Protein AF-Q2JNR0-F1 (afdb_monomer_lite)

pLDDT: mean 74.76, std 14.72, range [46.88, 97.5]

Structure (mmCIF, N/CA/C/O backbone):
data_AF-Q2JNR0-F1
#
_entry.id   AF-Q2JNR0-F1
#
loop_
_atom_site.group_PDB
_atom_site.id
_atom_site.type_symbol
_atom_site.label_atom_id
_atom_site.label_alt_id
_atom_site.label_comp_id
_atom_site.label_asym_id
_atom_site.label_entity_id
_atom_site.label_seq_id
_atom_site.pdbx_PDB_ins_code
_atom_site.Cartn_x
_atom_site.Cartn_y
_atom_site.Cartn_z
_atom_site.occupancy
_atom_site.B_iso_or_equiv
_atom_site.auth_seq_id
_atom_site.auth_comp_id
_atom_site.auth_asym_id
_atom_site.auth_atom_id
_atom_site.pdbx_PDB_model_num
ATOM 1 N N . MET A 1 1 ? 71.183 17.352 -29.662 1.00 49.78 1 MET A N 1
ATOM 2 C CA . MET A 1 1 ? 70.346 16.394 -30.421 1.00 49.78 1 MET A CA 1
ATOM 3 C C . MET A 1 1 ? 69.234 15.827 -29.518 1.00 49.78 1 MET A C 1
ATOM 5 O O . MET A 1 1 ? 69.221 14.636 -29.266 1.00 49.78 1 MET A O 1
ATOM 9 N N . GLY A 1 2 ? 68.340 16.659 -28.952 1.00 57.00 2 GLY A N 1
ATOM 10 C CA . GLY A 1 2 ? 67.474 16.202 -27.841 1.00 57.00 2 GLY A CA 1
ATOM 11 C C . GLY A 1 2 ? 66.152 16.946 -27.622 1.00 57.00 2 GLY A C 1
ATOM 12 O O . GLY A 1 2 ? 65.535 16.754 -26.588 1.00 57.00 2 GLY A O 1
ATOM 13 N N . GLN A 1 3 ? 65.702 17.782 -28.567 1.00 57.06 3 GLN A N 1
ATOM 14 C CA . GLN A 1 3 ? 64.435 18.528 -28.434 1.00 57.06 3 GLN A CA 1
ATOM 15 C C . GLN A 1 3 ? 63.352 18.122 -29.451 1.00 57.06 3 GLN A C 1
ATOM 17 O O . GLN A 1 3 ? 62.227 18.594 -29.371 1.00 57.06 3 GLN A O 1
ATOM 22 N N . ARG A 1 4 ? 63.651 17.217 -30.396 1.00 53.34 4 ARG A N 1
ATOM 23 C CA . ARG A 1 4 ? 62.695 16.786 -31.442 1.00 53.34 4 ARG A CA 1
ATOM 24 C C . ARG A 1 4 ? 61.871 15.547 -31.068 1.00 53.34 4 ARG A C 1
ATOM 26 O O . ARG A 1 4 ? 60.969 15.184 -31.807 1.00 53.34 4 ARG A O 1
ATOM 33 N N . LEU A 1 5 ? 62.178 14.900 -29.942 1.00 49.12 5 LEU A N 1
ATOM 34 C CA . LEU A 1 5 ? 61.495 13.679 -29.488 1.00 49.12 5 LEU A CA 1
ATOM 35 C C . LEU A 1 5 ? 60.307 13.961 -28.553 1.00 49.12 5 LEU A C 1
ATOM 37 O O . LEU A 1 5 ? 59.457 13.097 -28.382 1.00 49.12 5 LEU A O 1
ATOM 41 N N . TRP A 1 6 ? 60.209 15.169 -27.987 1.00 46.88 6 TRP A N 1
ATOM 42 C CA . TRP A 1 6 ? 59.140 15.529 -27.044 1.00 46.88 6 TRP A CA 1
ATOM 43 C C . TRP A 1 6 ? 57.876 16.088 -27.716 1.00 46.88 6 TRP A C 1
ATOM 45 O O . TRP A 1 6 ? 56.815 16.085 -27.101 1.00 46.88 6 TRP A O 1
ATOM 55 N N . SER A 1 7 ? 57.941 16.515 -28.981 1.00 50.47 7 SER A N 1
ATOM 56 C CA . SER A 1 7 ? 56.759 16.985 -29.722 1.00 50.47 7 SER A CA 1
ATOM 57 C C . SER A 1 7 ? 55.951 15.856 -30.372 1.00 50.47 7 SER A C 1
ATOM 59 O O . SER A 1 7 ? 54.780 16.052 -30.684 1.00 50.47 7 SER A O 1
ATOM 61 N N . ALA A 1 8 ? 56.535 14.665 -30.542 1.00 53.16 8 ALA A N 1
ATOM 62 C CA . ALA A 1 8 ? 55.839 13.514 -31.123 1.00 53.16 8 ALA A CA 1
ATOM 63 C C . ALA A 1 8 ? 54.968 12.756 -30.101 1.00 53.16 8 ALA A C 1
ATOM 65 O O . ALA A 1 8 ? 53.954 12.173 -30.474 1.00 53.16 8 ALA A O 1
ATOM 66 N N . GLY A 1 9 ? 55.321 12.791 -28.809 1.00 50.34 9 GLY A N 1
ATOM 67 C CA . GLY A 1 9 ? 54.554 12.113 -27.754 1.00 50.34 9 GLY A CA 1
ATOM 68 C C . GLY A 1 9 ? 53.250 12.827 -27.380 1.00 50.34 9 GLY A C 1
ATOM 69 O O . GLY A 1 9 ? 52.240 12.178 -27.130 1.00 50.34 9 GLY A O 1
ATOM 70 N N . LEU A 1 10 ? 53.245 14.165 -27.401 1.00 53.38 10 LEU A N 1
ATOM 71 C CA . LEU A 1 10 ? 52.086 14.987 -27.019 1.00 53.38 10 LEU A CA 1
ATOM 72 C C . LEU A 1 10 ? 51.004 15.086 -28.109 1.00 53.38 10 LEU A C 1
ATOM 74 O O . LEU A 1 10 ? 49.840 15.306 -27.786 1.00 53.38 10 LEU A O 1
ATOM 78 N N . GLY A 1 11 ? 51.354 14.883 -29.384 1.00 51.94 11 GLY A N 1
ATOM 79 C CA . GLY A 1 11 ? 50.382 14.887 -30.487 1.00 51.94 11 GLY A CA 1
ATOM 80 C C . GLY A 1 11 ? 49.518 13.622 -30.561 1.00 51.94 11 GLY A C 1
ATOM 81 O O . GLY A 1 11 ? 48.356 13.693 -30.955 1.00 51.94 11 GLY A O 1
ATOM 82 N N . CYS A 1 12 ? 50.049 12.471 -30.133 1.00 52.09 12 CYS A N 1
ATOM 83 C CA . CYS A 1 12 ? 49.340 11.189 -30.222 1.00 52.09 12 CYS A CA 1
ATOM 84 C C . CYS A 1 12 ? 48.180 11.075 -29.217 1.00 52.09 12 CYS A C 1
ATOM 86 O O . CYS A 1 12 ? 47.138 10.513 -29.544 1.00 52.09 12 CYS A O 1
ATOM 88 N N . CYS A 1 13 ? 48.315 11.652 -28.018 1.00 53.31 13 CYS A N 1
ATOM 89 C CA . CYS A 1 13 ? 47.250 11.609 -27.009 1.00 53.31 13 CYS A CA 1
ATOM 90 C C . CYS A 1 13 ? 46.069 12.537 -27.346 1.00 53.31 13 CYS A C 1
ATOM 92 O O . CYS A 1 13 ? 44.926 12.198 -27.052 1.00 53.31 13 CYS A O 1
ATOM 94 N N . ALA A 1 14 ? 46.317 13.680 -27.997 1.00 54.19 14 ALA A N 1
ATOM 95 C CA . ALA A 1 14 ? 45.258 14.620 -28.376 1.00 54.19 14 ALA A CA 1
ATOM 96 C C . ALA A 1 14 ? 44.391 14.100 -29.539 1.00 54.19 14 ALA A C 1
ATOM 98 O O . ALA A 1 14 ? 43.183 14.327 -29.555 1.00 54.19 14 ALA A O 1
ATOM 99 N N . GLY A 1 15 ? 44.983 13.356 -30.482 1.00 54.06 15 GLY A N 1
ATOM 100 C CA . GLY A 1 15 ? 44.234 12.704 -31.561 1.00 54.06 15 GLY A CA 1
ATOM 101 C C . GLY A 1 15 ? 43.326 11.576 -31.063 1.00 54.06 15 GLY A C 1
ATOM 102 O O . GLY A 1 15 ? 42.218 11.421 -31.564 1.00 54.06 15 GLY A O 1
ATOM 103 N N . LEU A 1 16 ? 43.751 10.831 -30.035 1.00 54.97 16 LEU A N 1
ATOM 104 C CA . LEU A 1 16 ? 42.970 9.717 -29.485 1.00 54.97 16 LEU A CA 1
ATOM 105 C C . LEU A 1 16 ? 41.694 10.168 -28.751 1.00 54.97 16 LEU A C 1
ATOM 107 O O . LEU A 1 16 ? 40.718 9.427 -28.728 1.00 54.97 16 LEU A O 1
ATOM 111 N N . LEU A 1 17 ? 41.684 11.379 -28.183 1.00 56.19 17 LEU A N 1
ATOM 112 C CA . LEU A 1 17 ? 40.511 11.943 -27.500 1.00 56.19 17 LEU A CA 1
ATOM 113 C C . LEU A 1 17 ? 39.438 12.459 -28.474 1.00 56.19 17 LEU A C 1
ATOM 115 O O . LEU A 1 17 ? 38.263 12.467 -28.126 1.00 56.19 17 LEU A O 1
ATOM 119 N N . LEU A 1 18 ? 39.814 12.852 -29.697 1.00 55.66 18 LEU A N 1
ATOM 120 C CA . LEU A 1 18 ? 38.879 13.356 -30.718 1.00 55.66 18 LEU A CA 1
ATOM 121 C C . LEU A 1 18 ? 38.228 12.249 -31.563 1.00 55.66 18 LEU A C 1
ATOM 123 O O . LEU A 1 18 ? 37.275 12.522 -32.287 1.00 55.66 18 LEU A O 1
ATOM 127 N N . LEU A 1 19 ? 38.735 11.016 -31.485 1.00 56.28 19 LEU A N 1
ATOM 128 C CA . LEU A 1 19 ? 38.152 9.840 -32.141 1.00 56.28 19 LEU A CA 1
ATOM 129 C C . LEU A 1 19 ? 37.316 8.981 -31.183 1.00 56.28 19 LEU A C 1
ATOM 131 O O . LEU A 1 19 ? 36.909 7.885 -31.567 1.00 56.28 19 LEU A O 1
ATOM 135 N N . TRP A 1 20 ? 37.058 9.441 -29.952 1.00 54.25 20 TRP A N 1
ATOM 136 C CA . TRP A 1 20 ? 36.211 8.696 -29.027 1.00 54.25 20 TRP A CA 1
ATOM 137 C C . TRP A 1 20 ? 34.776 8.647 -29.573 1.00 54.25 20 TRP A C 1
ATOM 139 O O . TRP A 1 20 ? 34.144 9.697 -29.720 1.00 54.25 20 TRP A O 1
ATOM 149 N N . PRO A 1 21 ? 34.242 7.459 -29.903 1.00 60.56 21 PRO A N 1
ATOM 150 C CA . PRO A 1 21 ? 32.887 7.348 -30.397 1.00 60.56 21 PRO A CA 1
ATOM 151 C C . PRO A 1 21 ? 31.934 7.512 -29.209 1.00 60.56 21 PRO A C 1
ATOM 153 O O . PRO A 1 21 ? 31.580 6.547 -28.539 1.00 60.56 21 PRO A O 1
ATOM 156 N N . GLU A 1 22 ? 31.478 8.742 -28.975 1.00 57.06 22 GLU A N 1
ATOM 157 C CA . GLU A 1 22 ? 30.335 9.060 -28.096 1.00 57.06 22 GLU A CA 1
ATOM 158 C C . GLU A 1 22 ? 29.077 8.231 -28.451 1.00 57.06 22 GLU A C 1
ATOM 160 O O . GLU A 1 22 ? 28.179 8.050 -27.638 1.00 57.06 22 GLU A O 1
ATOM 165 N N . ALA A 1 23 ? 29.019 7.677 -29.665 1.00 57.31 23 ALA A N 1
ATOM 166 C CA . ALA A 1 23 ? 27.848 7.012 -30.225 1.00 57.31 23 ALA A CA 1
ATOM 167 C C . ALA A 1 23 ? 27.683 5.522 -29.860 1.00 57.31 23 ALA A C 1
ATOM 169 O O . ALA A 1 23 ? 26.682 4.929 -30.246 1.00 57.31 23 ALA A O 1
ATOM 170 N N . TRP A 1 24 ? 28.635 4.884 -29.167 1.00 59.47 24 TRP A N 1
ATOM 171 C CA . TRP A 1 24 ? 28.553 3.436 -28.882 1.00 59.47 24 TRP A CA 1
ATOM 172 C C . TRP A 1 24 ? 27.742 3.065 -27.637 1.00 59.47 24 TRP A C 1
ATOM 174 O O . TRP A 1 24 ? 27.441 1.890 -27.446 1.00 59.47 24 TRP A O 1
ATOM 184 N N . ALA A 1 25 ? 27.390 4.040 -26.799 1.00 68.00 25 ALA A N 1
ATOM 185 C CA . ALA A 1 25 ? 26.624 3.812 -25.572 1.00 68.00 25 ALA A CA 1
ATOM 186 C C . ALA A 1 25 ? 25.177 4.323 -25.648 1.00 68.00 25 ALA A C 1
ATOM 188 O O . ALA A 1 25 ? 24.417 4.131 -24.702 1.00 68.00 25 ALA A O 1
ATOM 189 N N . LEU A 1 26 ? 24.796 4.980 -26.749 1.00 69.06 26 LEU A N 1
ATOM 190 C CA . LEU A 1 26 ? 23.419 5.405 -26.960 1.00 69.06 26 LEU A CA 1
ATOM 191 C C . LEU A 1 26 ? 22.610 4.207 -27.473 1.00 69.06 26 LEU A C 1
ATOM 193 O O . LEU A 1 26 ? 23.056 3.547 -28.418 1.00 69.06 26 LEU A O 1
ATOM 197 N N . PRO A 1 27 ? 21.445 3.909 -26.874 1.00 71.12 27 PRO A N 1
ATOM 198 C CA . PRO A 1 27 ? 20.543 2.913 -27.428 1.00 71.12 27 PRO A CA 1
ATOM 199 C C . PRO A 1 27 ? 20.154 3.304 -28.866 1.00 71.12 27 PRO A C 1
ATOM 201 O O . PRO A 1 27 ? 20.172 4.492 -29.214 1.00 71.12 27 PRO A O 1
ATOM 204 N N . PRO A 1 28 ? 19.854 2.325 -29.737 1.00 78.56 28 PRO A N 1
ATOM 205 C CA . PRO A 1 28 ? 19.393 2.592 -31.095 1.00 78.56 28 PRO A CA 1
ATOM 206 C C . PRO A 1 28 ? 18.223 3.586 -31.089 1.00 78.56 28 PRO A C 1
ATOM 208 O O . PRO A 1 28 ? 17.362 3.530 -30.220 1.00 78.56 28 PRO A O 1
ATOM 211 N N . ALA A 1 29 ? 18.177 4.490 -32.072 1.00 73.88 29 ALA A N 1
ATOM 212 C CA . ALA A 1 29 ? 17.194 5.582 -32.114 1.00 73.88 29 ALA A CA 1
ATOM 213 C C . ALA A 1 29 ? 15.724 5.112 -32.167 1.00 73.88 29 ALA A C 1
ATOM 215 O O . ALA A 1 29 ? 14.824 5.889 -31.859 1.00 73.88 29 ALA A O 1
ATOM 216 N N . ASP A 1 30 ? 15.493 3.856 -32.550 1.00 78.75 30 ASP A N 1
ATOM 217 C CA . ASP A 1 30 ? 14.174 3.218 -32.580 1.00 78.75 30 ASP A CA 1
ATOM 218 C C . ASP A 1 30 ? 13.739 2.660 -31.210 1.00 78.75 30 ASP A C 1
ATOM 220 O O . ASP A 1 30 ? 12.587 2.258 -31.039 1.00 78.75 30 ASP A O 1
ATOM 224 N N . GLU A 1 31 ? 14.645 2.596 -30.230 1.00 79.50 31 GLU A N 1
ATOM 225 C CA . GLU A 1 31 ? 14.348 2.106 -28.888 1.00 79.50 31 GLU A CA 1
ATOM 226 C C . GLU A 1 31 ? 13.753 3.225 -28.029 1.00 79.50 31 GLU A C 1
ATOM 228 O O . GLU A 1 31 ? 14.253 4.349 -27.970 1.00 79.50 31 GLU A O 1
ATOM 233 N N . ILE A 1 32 ? 12.643 2.912 -27.359 1.00 80.56 32 ILE A N 1
ATOM 234 C CA . ILE A 1 32 ? 11.970 3.858 -26.475 1.00 80.56 32 ILE A CA 1
ATOM 235 C C . ILE A 1 32 ? 12.895 4.134 -25.279 1.00 80.56 32 ILE A C 1
ATOM 237 O O . ILE A 1 32 ? 13.314 3.175 -24.626 1.00 80.56 32 ILE A O 1
ATOM 241 N N . PRO A 1 33 ? 13.179 5.408 -24.946 1.00 84.25 33 PRO A N 1
ATOM 242 C CA . PRO A 1 33 ? 14.020 5.745 -23.805 1.00 84.25 33 PRO A CA 1
ATOM 243 C C . PRO A 1 33 ? 13.502 5.136 -22.504 1.00 84.25 33 PRO A C 1
ATOM 245 O O . PRO A 1 33 ? 12.290 5.046 -22.273 1.00 84.25 33 PRO A O 1
ATOM 248 N N . GLU A 1 34 ? 14.423 4.767 -21.618 1.00 81.94 34 GLU A N 1
ATOM 249 C CA . GLU A 1 34 ? 14.074 4.146 -20.342 1.00 81.94 34 GLU A CA 1
ATOM 250 C C . GLU A 1 34 ? 13.193 5.073 -19.489 1.00 81.94 34 GLU A C 1
ATOM 252 O O . GLU A 1 34 ? 12.269 4.618 -18.822 1.00 81.94 34 GLU A O 1
ATOM 257 N N . GLU A 1 35 ? 13.405 6.386 -19.555 1.00 81.12 35 GLU A N 1
ATOM 258 C CA . GLU A 1 35 ? 12.598 7.389 -18.857 1.00 81.12 35 GLU A CA 1
ATOM 259 C C . GLU A 1 35 ? 11.135 7.370 -19.313 1.00 81.12 35 GLU A C 1
ATOM 261 O O . GLU A 1 35 ? 10.226 7.551 -18.502 1.00 81.12 35 GLU A O 1
ATOM 266 N N . VAL A 1 36 ? 10.903 7.098 -20.599 1.00 81.56 36 VAL A N 1
ATOM 267 C CA . VAL A 1 36 ? 9.559 6.964 -21.172 1.00 81.56 36 VAL A CA 1
ATOM 268 C C . VAL A 1 36 ? 8.956 5.609 -20.800 1.00 81.56 36 VAL A C 1
ATOM 270 O O . VAL A 1 36 ? 7.766 5.532 -20.513 1.00 81.56 36 VAL A O 1
ATOM 273 N N . LEU A 1 37 ? 9.750 4.535 -20.746 1.00 78.75 37 LEU A N 1
ATOM 274 C CA . LEU A 1 37 ? 9.298 3.217 -20.274 1.00 78.75 37 LEU A CA 1
ATOM 275 C C . LEU A 1 37 ? 8.929 3.224 -18.786 1.00 78.75 37 LEU A C 1
ATOM 277 O O . LEU A 1 37 ? 7.918 2.638 -18.414 1.00 78.75 37 LEU A O 1
ATOM 281 N N . ARG A 1 38 ? 9.691 3.929 -17.942 1.00 78.38 38 ARG A N 1
ATOM 282 C CA . ARG A 1 38 ? 9.385 4.089 -16.509 1.00 78.38 38 ARG A CA 1
ATOM 283 C C . ARG A 1 38 ? 8.105 4.886 -16.262 1.00 78.38 38 ARG A C 1
ATOM 285 O O . ARG A 1 38 ? 7.443 4.660 -15.255 1.00 78.38 38 ARG A O 1
ATOM 292 N N . ALA A 1 39 ? 7.779 5.825 -17.150 1.00 80.75 39 ALA A N 1
ATOM 293 C CA . ALA A 1 39 ? 6.546 6.604 -17.082 1.00 80.75 39 ALA A CA 1
ATOM 294 C C . ALA A 1 39 ? 5.331 5.867 -17.673 1.00 80.75 39 ALA A C 1
ATOM 296 O O . ALA A 1 39 ? 4.198 6.299 -17.462 1.00 80.75 39 ALA A O 1
ATOM 297 N N . GLN A 1 40 ? 5.539 4.777 -18.418 1.00 72.06 40 GLN A N 1
ATOM 298 C CA . GLN A 1 40 ? 4.440 3.994 -18.967 1.00 72.06 40 GLN A CA 1
ATOM 299 C C . GLN A 1 40 ? 3.808 3.122 -17.874 1.00 72.06 40 GLN A C 1
ATOM 301 O O . GLN A 1 40 ? 4.522 2.421 -17.154 1.00 72.06 40 GLN A O 1
ATOM 306 N N . PRO A 1 41 ? 2.472 3.133 -17.746 1.00 67.25 41 PRO A N 1
ATOM 307 C CA . PRO A 1 41 ? 1.785 2.240 -16.827 1.00 67.25 41 PRO A CA 1
ATOM 308 C C . PRO A 1 41 ? 2.005 0.781 -17.248 1.00 67.25 41 PRO A C 1
ATOM 310 O O . PRO A 1 41 ? 1.990 0.458 -18.438 1.00 67.25 41 PRO A O 1
ATOM 313 N N . ASP A 1 42 ? 2.201 -0.111 -16.273 1.00 66.88 42 ASP A N 1
ATOM 314 C CA . ASP A 1 42 ? 2.348 -1.543 -16.540 1.00 66.88 42 ASP A CA 1
ATOM 315 C C . ASP A 1 42 ? 1.025 -2.106 -17.078 1.00 66.88 42 ASP A C 1
ATOM 317 O O . ASP A 1 42 ? 0.079 -2.364 -16.334 1.00 66.88 42 ASP A O 1
ATOM 321 N N . LEU A 1 43 ? 0.962 -2.299 -18.396 1.00 64.19 43 LEU A N 1
ATOM 322 C CA . LEU A 1 43 ? -0.229 -2.761 -19.118 1.00 64.19 43 LEU A CA 1
ATOM 323 C C . LEU A 1 43 ? -0.643 -4.195 -18.761 1.00 64.19 43 LEU A C 1
ATOM 325 O O . LEU A 1 43 ? -1.665 -4.680 -19.246 1.00 64.19 43 LEU A O 1
ATOM 329 N N . ARG A 1 44 ? 0.165 -4.910 -17.969 1.00 65.44 44 ARG A N 1
ATOM 330 C CA . ARG A 1 44 ? -0.122 -6.282 -17.529 1.00 65.44 44 ARG A CA 1
ATOM 331 C C . ARG A 1 44 ? -0.673 -6.345 -16.108 1.00 65.44 44 ARG A C 1
ATOM 333 O O . ARG A 1 44 ? -1.078 -7.427 -15.680 1.00 65.44 44 ARG A O 1
ATOM 340 N N . ALA A 1 45 ? -0.694 -5.230 -15.380 1.00 68.56 45 ALA A N 1
ATOM 341 C CA . ALA A 1 45 ? -1.241 -5.190 -14.035 1.00 68.56 45 ALA A CA 1
ATOM 342 C C . ALA A 1 45 ? -2.786 -5.143 -14.076 1.00 68.56 45 ALA A C 1
ATOM 344 O O . ALA A 1 45 ? -3.357 -4.341 -14.817 1.00 68.56 45 ALA A O 1
ATOM 345 N N . PRO A 1 46 ? -3.491 -5.986 -13.297 1.00 72.75 46 PRO A N 1
ATOM 346 C CA . PRO A 1 46 ? -4.944 -5.900 -13.173 1.00 72.75 46 PRO A CA 1
ATOM 347 C C . PRO A 1 46 ? -5.362 -4.629 -12.417 1.00 72.75 46 PRO A C 1
ATOM 349 O O . PRO A 1 46 ? -4.610 -4.107 -11.591 1.00 72.75 46 PRO A O 1
ATOM 352 N N . SER A 1 47 ? -6.586 -4.150 -12.663 1.00 76.31 47 SER A N 1
ATOM 353 C CA . SER A 1 47 ? -7.141 -2.974 -11.982 1.00 76.31 47 SER A CA 1
ATOM 354 C C . SER A 1 47 ? -7.108 -3.135 -10.451 1.00 76.31 47 SER A C 1
ATOM 356 O O . SER A 1 47 ? -7.562 -4.166 -9.941 1.00 76.31 47 SER A O 1
ATOM 358 N N . PRO A 1 48 ? -6.651 -2.118 -9.693 1.00 70.75 48 PRO A N 1
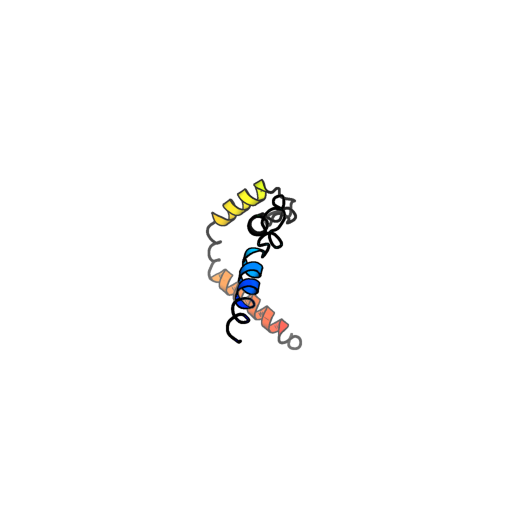ATOM 359 C CA . PRO A 1 48 ? -6.610 -2.157 -8.230 1.00 70.75 48 PRO A CA 1
ATOM 360 C C . PRO A 1 48 ? -8.001 -2.156 -7.578 1.00 70.75 48 PRO A C 1
ATOM 362 O O . PRO A 1 48 ? -8.105 -2.412 -6.380 1.00 70.75 48 PRO A O 1
ATOM 365 N N . VAL A 1 49 ? -9.054 -1.855 -8.343 1.00 76.19 49 VAL A N 1
ATOM 366 C CA . VAL A 1 49 ? -10.438 -1.814 -7.852 1.00 76.19 49 VAL A CA 1
ATOM 367 C C . VAL A 1 49 ? -11.132 -3.158 -8.078 1.00 76.19 49 VAL A C 1
ATOM 369 O O . VAL A 1 49 ? -11.639 -3.745 -7.127 1.00 76.19 49 VAL A O 1
ATOM 372 N N . ASP A 1 50 ? -11.084 -3.679 -9.310 1.00 79.12 50 ASP A N 1
ATOM 373 C CA . ASP A 1 50 ? -11.934 -4.807 -9.734 1.00 79.12 50 ASP A CA 1
ATOM 374 C C . ASP A 1 50 ? -11.160 -6.047 -10.212 1.00 79.12 50 ASP A C 1
ATOM 376 O O . ASP A 1 50 ? -11.764 -7.049 -10.599 1.00 79.12 50 ASP A O 1
ATOM 380 N N . ASN A 1 51 ? -9.823 -6.006 -10.199 1.00 76.75 51 ASN A N 1
ATOM 381 C CA . ASN A 1 51 ? -8.942 -7.080 -10.680 1.00 76.75 51 ASN A CA 1
ATOM 382 C C . ASN A 1 51 ? -9.163 -7.480 -12.159 1.00 76.75 51 ASN A C 1
ATOM 384 O O . ASN A 1 51 ? -8.770 -8.560 -12.594 1.00 76.75 51 ASN A O 1
ATOM 388 N N . GLN A 1 52 ? -9.809 -6.614 -12.939 1.00 82.56 52 GLN A N 1
ATOM 389 C CA . GLN A 1 52 ? -10.032 -6.815 -14.370 1.00 82.56 52 GLN A CA 1
ATOM 390 C C . GLN A 1 52 ? -8.822 -6.339 -15.185 1.00 82.56 52 GLN A C 1
ATOM 392 O O . GLN A 1 52 ? -8.102 -5.441 -14.730 1.00 82.56 52 GLN A O 1
ATOM 397 N N . PRO A 1 53 ? -8.582 -6.913 -16.380 1.00 75.94 53 PRO A N 1
ATOM 398 C CA . PRO A 1 53 ? -7.580 -6.393 -17.303 1.00 75.94 53 PRO A CA 1
ATOM 399 C C . PRO A 1 53 ? -7.944 -4.959 -17.697 1.00 75.94 53 PRO A C 1
ATOM 401 O O . PRO A 1 53 ? -9.095 -4.685 -18.030 1.00 75.94 53 PRO A O 1
ATOM 404 N N . LEU A 1 54 ? -6.966 -4.058 -17.641 1.00 72.75 54 LEU A N 1
ATOM 405 C CA . LEU A 1 54 ? -7.158 -2.628 -17.858 1.00 72.75 54 LEU A CA 1
ATOM 406 C C . LEU A 1 54 ? -6.330 -2.181 -19.064 1.00 72.75 54 LEU A C 1
ATOM 408 O O . LEU A 1 54 ? -5.169 -2.572 -19.205 1.00 72.75 54 LEU A O 1
ATOM 412 N N . THR A 1 55 ? -6.913 -1.379 -19.949 1.00 79.62 55 THR A N 1
ATOM 413 C CA . THR A 1 55 ? -6.156 -0.776 -21.054 1.00 79.62 55 THR A CA 1
ATOM 414 C C . THR A 1 55 ? -5.339 0.429 -20.573 1.00 79.62 55 THR A C 1
ATOM 416 O O . THR A 1 55 ? -5.610 1.006 -19.521 1.00 79.62 55 THR A O 1
ATOM 419 N N . ALA A 1 56 ? -4.337 0.847 -21.357 1.00 74.69 56 ALA A N 1
ATOM 420 C CA . ALA A 1 56 ? -3.460 1.975 -21.016 1.00 74.69 56 ALA A CA 1
ATOM 421 C C . ALA A 1 56 ? -4.229 3.274 -20.710 1.00 74.69 56 ALA A C 1
ATOM 423 O O . ALA A 1 56 ? -3.874 4.012 -19.795 1.00 74.69 56 ALA A O 1
ATOM 424 N N . ALA A 1 57 ? -5.282 3.544 -21.487 1.00 77.12 57 ALA A N 1
ATOM 425 C CA . ALA A 1 57 ? -6.101 4.742 -21.348 1.00 77.12 57 ALA A CA 1
ATOM 426 C C . ALA A 1 57 ? -6.958 4.697 -20.074 1.00 77.12 57 ALA A C 1
ATOM 428 O O . ALA A 1 57 ? -6.989 5.663 -19.318 1.00 77.12 57 ALA A O 1
ATOM 429 N N . GLU A 1 58 ? -7.584 3.552 -19.797 1.00 78.81 58 GLU A N 1
ATOM 430 C CA . GLU A 1 58 ? -8.392 3.345 -18.590 1.00 78.81 58 GLU A CA 1
ATOM 431 C C . GLU A 1 58 ? -7.532 3.382 -17.315 1.00 78.81 58 GLU A C 1
ATOM 433 O O . GLU A 1 58 ? -7.981 3.861 -16.276 1.00 78.81 58 GLU A O 1
ATOM 438 N N . ALA A 1 59 ? -6.277 2.918 -17.388 1.00 80.00 59 ALA A N 1
ATOM 439 C CA . ALA A 1 59 ? -5.315 3.008 -16.288 1.00 80.00 59 ALA A CA 1
ATOM 440 C C . ALA A 1 59 ? -4.960 4.454 -15.936 1.00 80.00 59 ALA A C 1
ATOM 442 O O . ALA A 1 59 ? -4.884 4.792 -14.754 1.00 80.00 59 ALA A O 1
ATOM 443 N N . LEU A 1 60 ? -4.774 5.300 -16.951 1.00 80.06 60 LEU A N 1
ATOM 444 C CA . LEU A 1 60 ? -4.484 6.716 -16.756 1.00 80.06 60 LEU A CA 1
ATOM 445 C C . LEU A 1 60 ? -5.680 7.444 -16.130 1.00 80.06 60 LEU A C 1
ATO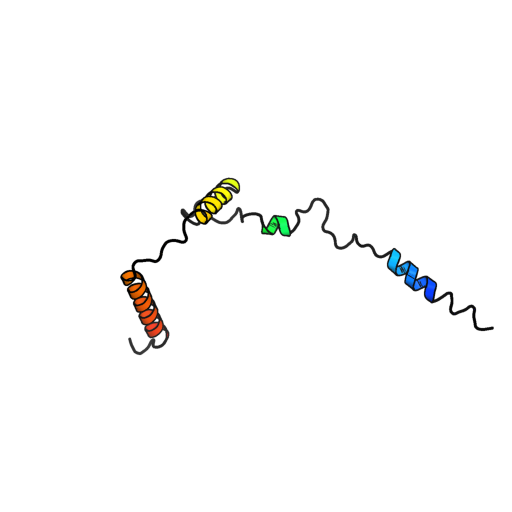M 447 O O . LEU A 1 60 ? -5.516 8.122 -15.120 1.00 80.06 60 LEU A O 1
ATOM 451 N N . GLU A 1 61 ? -6.885 7.230 -16.663 1.00 84.19 61 GLU A N 1
ATOM 452 C CA . GLU A 1 61 ? -8.116 7.833 -16.133 1.00 84.19 61 GLU A CA 1
ATOM 453 C C . GLU A 1 61 ? -8.388 7.394 -14.686 1.00 84.19 61 GLU A C 1
ATOM 455 O O . GLU A 1 61 ? -8.702 8.214 -13.819 1.00 84.19 61 GLU A O 1
ATOM 460 N N . LEU A 1 62 ? -8.195 6.106 -14.383 1.00 81.94 62 LEU A N 1
ATOM 461 C CA . LEU A 1 62 ? -8.317 5.589 -13.022 1.00 81.94 62 LEU A CA 1
ATOM 462 C C . LEU A 1 62 ? -7.276 6.212 -12.085 1.00 81.94 62 LEU A C 1
ATOM 464 O O . LEU A 1 62 ? -7.593 6.536 -10.941 1.00 81.94 62 LEU A O 1
ATOM 468 N N . GLN A 1 63 ? -6.040 6.390 -12.548 1.00 81.38 63 GLN A N 1
ATOM 469 C CA . GLN A 1 63 ? -4.983 6.997 -11.748 1.00 81.38 63 GLN A CA 1
ATOM 470 C C . GLN A 1 63 ? -5.254 8.481 -11.474 1.00 81.38 63 GLN A C 1
ATOM 472 O O . GLN A 1 63 ? -5.083 8.923 -10.337 1.00 81.38 63 GLN A O 1
ATOM 477 N N . GLU A 1 64 ? -5.748 9.226 -12.462 1.00 84.69 64 GLU A N 1
ATOM 478 C CA . GLU A 1 64 ? -6.202 10.610 -12.290 1.00 84.69 64 GLU A CA 1
ATOM 479 C C . GLU A 1 64 ? -7.371 10.698 -11.299 1.00 84.69 64 GLU A C 1
ATOM 481 O O . GLU A 1 64 ? -7.356 11.535 -10.392 1.00 84.69 64 GLU A O 1
ATOM 486 N N . ALA A 1 65 ? -8.344 9.786 -11.395 1.00 83.31 65 ALA A N 1
ATOM 487 C CA . ALA A 1 65 ? -9.471 9.718 -10.467 1.00 83.31 65 ALA A CA 1
ATOM 488 C C . ALA A 1 65 ? -9.036 9.380 -9.029 1.00 83.31 65 ALA A C 1
ATOM 490 O O . ALA A 1 65 ? -9.572 9.938 -8.067 1.00 83.31 65 ALA A O 1
ATOM 491 N N . LEU A 1 66 ? -8.053 8.489 -8.866 1.00 79.88 66 LEU A N 1
ATOM 492 C CA . LEU A 1 66 ? -7.483 8.144 -7.562 1.00 79.88 66 LEU A CA 1
ATOM 493 C C . LEU A 1 66 ? -6.658 9.295 -6.975 1.00 79.88 66 LEU A C 1
ATOM 495 O O . LEU A 1 66 ? -6.750 9.533 -5.773 1.00 79.88 66 LEU A O 1
ATOM 499 N N . ALA A 1 67 ? -5.907 10.027 -7.801 1.00 80.12 67 ALA A N 1
ATOM 500 C CA . ALA A 1 67 ? -5.123 11.187 -7.376 1.00 80.12 67 ALA 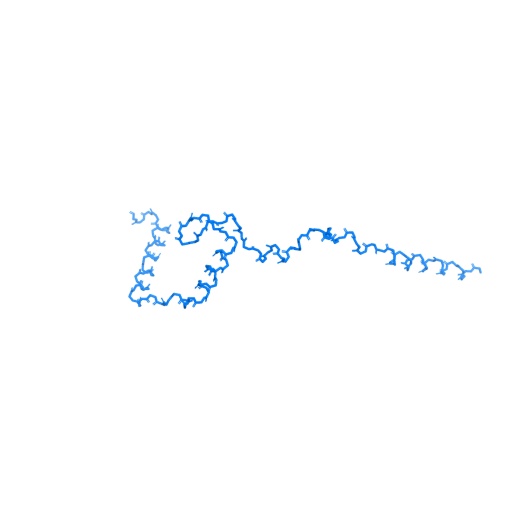A CA 1
ATOM 501 C C . ALA A 1 67 ? -6.002 12.398 -7.014 1.00 80.12 67 ALA A C 1
ATOM 503 O O . ALA A 1 67 ? -5.668 13.162 -6.110 1.00 80.12 67 ALA A O 1
ATOM 504 N N . ALA A 1 68 ? -7.138 12.567 -7.695 1.00 80.38 68 ALA A N 1
ATOM 505 C CA . ALA A 1 68 ? -8.123 13.602 -7.383 1.00 80.38 68 ALA A CA 1
ATOM 506 C C . ALA A 1 68 ? -8.952 13.281 -6.128 1.00 80.38 68 ALA A C 1
ATOM 508 O O . ALA A 1 68 ? -9.614 14.164 -5.571 1.00 80.38 68 ALA A O 1
ATOM 509 N N . ARG A 1 69 ? -8.946 12.020 -5.675 1.00 70.44 69 ARG A N 1
ATOM 510 C CA . ARG A 1 69 ? -9.654 11.626 -4.462 1.00 70.44 69 ARG A CA 1
ATOM 511 C C . ARG A 1 69 ? -8.919 12.218 -3.257 1.00 70.44 69 ARG A C 1
ATOM 513 O O . ARG A 1 69 ? -7.708 12.040 -3.149 1.00 70.44 69 ARG A O 1
ATOM 520 N N . PRO A 1 70 ? -9.618 12.886 -2.322 1.00 66.00 70 PRO A N 1
ATOM 521 C CA . PRO A 1 70 ? -8.989 13.264 -1.068 1.00 66.00 70 PRO A CA 1
ATOM 522 C C . PRO A 1 70 ? -8.433 11.994 -0.424 1.00 66.00 70 PRO A C 1
ATOM 524 O O . PRO A 1 70 ? -9.178 11.015 -0.299 1.00 66.00 70 PRO A O 1
ATOM 527 N N . GLU A 1 71 ? -7.140 12.025 -0.074 1.00 68.19 71 GLU A N 1
ATOM 528 C CA . GLU A 1 71 ? -6.445 11.040 0.765 1.00 68.19 71 GLU A CA 1
ATOM 529 C C . GLU A 1 71 ? -7.464 10.503 1.762 1.00 68.19 71 GLU A C 1
ATOM 531 O O . GLU A 1 71 ? -7.974 11.278 2.577 1.00 68.19 71 GLU A O 1
ATOM 536 N N . THR A 1 72 ? -7.888 9.246 1.579 1.00 60.19 72 THR A N 1
ATOM 537 C CA . THR A 1 72 ? -9.078 8.695 2.238 1.00 60.19 72 THR A CA 1
ATOM 538 C C . THR A 1 72 ? -9.052 9.088 3.701 1.00 60.19 72 THR A C 1
ATOM 540 O O . THR A 1 72 ? -8.144 8.692 4.430 1.00 60.19 72 THR A O 1
ATOM 543 N N . GLY A 1 73 ? -10.005 9.952 4.064 1.00 63.47 73 GLY A N 1
ATOM 544 C CA . GLY A 1 73 ? -9.982 10.681 5.319 1.00 63.47 73 GLY A CA 1
ATOM 545 C C . GLY A 1 73 ? -9.781 9.742 6.493 1.00 63.47 73 GLY A C 1
ATOM 546 O O . GLY A 1 73 ? -10.253 8.602 6.477 1.00 63.47 73 GLY A O 1
ATOM 547 N N . SER A 1 74 ? -9.069 10.252 7.498 1.00 67.88 74 SER A N 1
ATOM 548 C CA . SER A 1 74 ? -8.899 9.620 8.801 1.00 67.88 74 SER A CA 1
ATOM 549 C C . SER A 1 74 ? -10.167 8.856 9.181 1.00 67.88 74 SER A C 1
ATOM 551 O O . SER A 1 74 ? -11.248 9.448 9.270 1.00 67.88 74 SER A O 1
ATOM 553 N N . VAL A 1 75 ? -10.048 7.542 9.377 1.00 81.38 75 VAL A N 1
ATOM 554 C CA . VAL A 1 75 ? -11.124 6.751 9.982 1.00 81.38 75 VAL A CA 1
ATOM 555 C C . VAL A 1 75 ? -11.532 7.402 11.307 1.00 81.38 75 VAL A C 1
ATOM 557 O O . VAL A 1 75 ? -10.754 8.160 11.892 1.00 81.38 75 VAL A O 1
ATOM 560 N N . SER A 1 76 ? -12.749 7.142 11.799 1.00 89.00 76 SER A N 1
ATOM 561 C CA . SER A 1 76 ? -13.138 7.699 13.099 1.00 89.00 76 SER A CA 1
ATOM 562 C C . SER A 1 76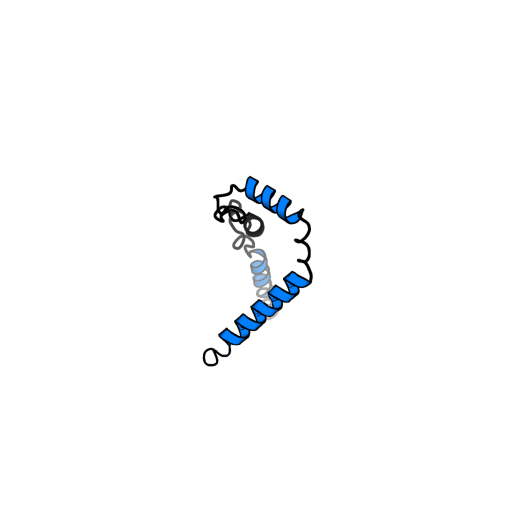 ? -12.075 7.344 14.156 1.00 89.00 76 SER A C 1
ATOM 564 O O . SER A 1 76 ? -11.514 6.243 14.103 1.00 89.00 76 SER A O 1
ATOM 566 N N . PRO A 1 77 ? -11.783 8.230 15.127 1.00 88.81 77 PRO A N 1
ATOM 567 C CA . PRO A 1 77 ? -10.746 7.970 16.132 1.00 88.81 77 PRO A CA 1
ATOM 568 C C . PRO A 1 77 ? -10.944 6.645 16.885 1.00 88.81 77 PRO A C 1
ATOM 570 O O . PRO A 1 77 ? -9.988 6.003 17.317 1.00 88.81 77 PRO A O 1
ATOM 573 N N . GLU A 1 78 ? -12.198 6.209 17.018 1.00 93.31 78 GLU A N 1
ATOM 574 C CA . GLU A 1 78 ? -12.568 4.914 17.585 1.00 93.31 78 GLU A CA 1
ATOM 575 C C . GLU A 1 78 ? -12.105 3.737 16.714 1.00 93.31 78 GLU A C 1
ATOM 577 O O . GLU A 1 78 ? -11.509 2.787 17.224 1.00 93.31 78 GLU A O 1
ATOM 582 N N . VAL A 1 79 ? -12.314 3.813 15.397 1.00 93.62 79 VAL A N 1
ATOM 583 C CA . VAL A 1 79 ? -11.857 2.788 14.449 1.00 93.62 79 VAL A CA 1
ATOM 584 C C . VAL A 1 79 ? -10.332 2.773 14.367 1.00 93.62 79 VAL A C 1
ATOM 586 O O . VAL A 1 79 ? -9.739 1.696 14.357 1.00 93.62 79 VAL A O 1
ATOM 589 N N . GLU A 1 80 ? -9.674 3.934 14.386 1.00 91.75 80 GLU A N 1
ATOM 590 C CA . GLU A 1 80 ? -8.208 4.010 14.432 1.00 91.75 80 GLU A CA 1
ATOM 591 C C . GLU A 1 80 ? -7.653 3.327 15.688 1.00 91.75 80 GLU A C 1
ATOM 593 O O . GLU A 1 80 ? -6.747 2.487 15.614 1.00 91.75 80 GLU A O 1
ATOM 598 N N . ARG A 1 81 ? -8.253 3.624 16.850 1.00 95.19 81 ARG A N 1
ATOM 599 C CA . ARG A 1 81 ? -7.897 2.985 18.119 1.00 95.19 81 ARG A CA 1
ATOM 600 C C . ARG A 1 81 ? -8.121 1.478 18.060 1.00 95.19 81 ARG A C 1
ATOM 602 O O . ARG A 1 81 ? -7.261 0.725 18.519 1.00 95.19 81 ARG A O 1
ATOM 609 N N . LEU A 1 82 ? -9.239 1.031 17.493 1.00 96.81 82 LEU A N 1
ATOM 610 C CA . LEU A 1 82 ? -9.534 -0.389 17.333 1.00 96.81 82 LEU A CA 1
ATOM 611 C C . LEU A 1 82 ? -8.489 -1.079 16.446 1.00 96.81 82 LEU A C 1
ATOM 613 O O . LEU A 1 82 ? -7.945 -2.113 16.838 1.00 96.81 82 LEU A O 1
ATOM 617 N N . ILE A 1 83 ? -8.148 -0.492 15.295 1.00 95.75 83 ILE A N 1
ATOM 618 C CA . ILE A 1 83 ? -7.104 -1.005 14.394 1.00 95.75 83 ILE A CA 1
ATOM 619 C C . ILE A 1 83 ? -5.765 -1.113 15.133 1.00 95.75 83 ILE A C 1
ATOM 621 O O . ILE A 1 83 ? -5.087 -2.139 15.028 1.00 95.75 83 ILE A O 1
ATOM 625 N N . PHE A 1 84 ? -5.394 -0.097 15.915 1.00 95.88 84 PHE A N 1
ATOM 626 C CA . PHE A 1 84 ? -4.176 -0.120 16.725 1.00 95.88 84 PHE A CA 1
ATOM 627 C C . PHE A 1 84 ? -4.168 -1.283 17.730 1.00 95.88 84 PHE A C 1
ATOM 629 O O . PHE A 1 84 ? -3.195 -2.038 17.788 1.00 95.88 84 PHE A O 1
ATOM 636 N N . LEU A 1 85 ? -5.260 -1.484 18.474 1.00 97.50 85 LEU A N 1
ATOM 637 C CA . LEU A 1 85 ? -5.374 -2.580 19.444 1.00 97.50 85 LEU A CA 1
ATOM 638 C C . LEU A 1 85 ? -5.313 -3.959 18.772 1.00 97.50 85 LEU A C 1
ATOM 640 O O . LEU A 1 85 ? -4.683 -4.877 19.302 1.00 97.50 85 LEU A O 1
ATOM 644 N N . LEU A 1 86 ? -5.909 -4.111 17.586 1.00 97.44 86 LEU A N 1
ATOM 645 C CA . LEU A 1 86 ? -5.837 -5.349 16.805 1.00 97.44 86 LEU A CA 1
ATOM 646 C C . LEU A 1 86 ? -4.413 -5.643 16.324 1.00 97.44 86 LEU A C 1
ATOM 648 O O . LEU A 1 86 ? -3.952 -6.782 16.432 1.00 97.44 86 LEU A O 1
ATOM 652 N N . ARG A 1 87 ? -3.699 -4.621 15.836 1.00 96.31 87 ARG A N 1
ATOM 653 C CA . ARG A 1 87 ? -2.286 -4.743 15.444 1.00 96.31 87 ARG A CA 1
ATOM 654 C C . ARG A 1 87 ? -1.413 -5.124 16.636 1.00 96.31 87 ARG A C 1
ATOM 656 O O . ARG A 1 87 ? -0.587 -6.024 16.512 1.00 96.31 87 ARG A O 1
ATOM 663 N N . LEU A 1 88 ? -1.646 -4.506 17.793 1.00 97.19 88 LEU A N 1
ATOM 664 C CA . LEU A 1 88 ? -0.927 -4.815 19.025 1.00 97.19 88 LEU A CA 1
ATOM 665 C C . LEU A 1 88 ? -1.177 -6.263 19.471 1.00 97.19 88 LEU A C 1
ATOM 667 O O . LEU A 1 88 ? -0.225 -7.006 19.695 1.00 97.19 88 LEU A O 1
ATOM 671 N N . ARG A 1 89 ? -2.442 -6.705 19.510 1.00 95.44 89 ARG A N 1
ATOM 672 C CA . ARG A 1 89 ? -2.810 -8.100 19.815 1.00 95.44 89 ARG A CA 1
ATOM 673 C C . ARG A 1 89 ? -2.136 -9.087 18.864 1.00 95.44 89 ARG A C 1
ATOM 675 O O . ARG A 1 89 ? -1.639 -10.120 19.311 1.00 95.44 89 ARG A O 1
ATOM 682 N N . LYS A 1 90 ? -2.132 -8.787 17.561 1.00 95.44 90 LYS A N 1
ATOM 683 C CA . LYS A 1 90 ? -1.450 -9.615 16.562 1.00 95.44 90 LYS A CA 1
ATOM 684 C C . LYS A 1 90 ? 0.048 -9.697 16.863 1.00 95.44 90 LYS A C 1
ATOM 686 O O . LYS A 1 90 ? 0.567 -10.803 16.928 1.00 95.44 90 LYS A O 1
ATOM 691 N N . GLY A 1 91 ? 0.699 -8.563 17.120 1.00 96.44 91 GLY A N 1
ATOM 692 C CA . GLY A 1 91 ? 2.118 -8.517 17.479 1.00 96.44 91 GLY A CA 1
ATOM 693 C C . GLY A 1 91 ? 2.447 -9.334 18.731 1.00 96.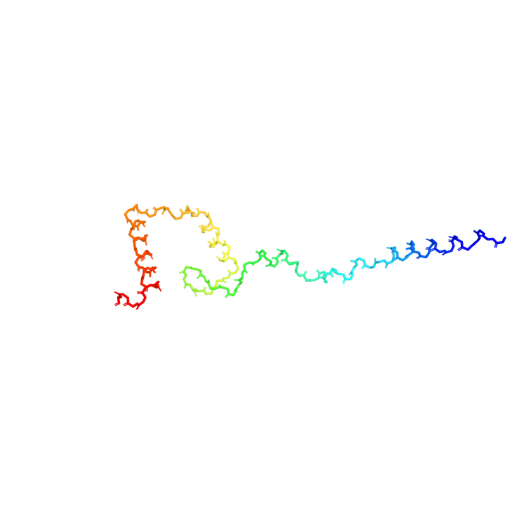44 91 GLY A C 1
ATOM 694 O O . GLY A 1 91 ? 3.424 -10.074 18.729 1.00 96.44 91 GLY A O 1
ATOM 695 N N . PHE A 1 92 ? 1.603 -9.284 19.766 1.00 95.94 92 PHE A N 1
ATOM 696 C CA . PHE A 1 92 ? 1.782 -10.111 20.966 1.00 95.94 92 PHE A CA 1
ATOM 697 C C . PHE A 1 92 ? 1.693 -11.610 20.677 1.00 95.94 92 PHE A C 1
ATOM 699 O O . PHE A 1 92 ? 2.511 -12.369 21.189 1.00 95.94 92 PHE A O 1
ATOM 706 N N . ARG A 1 93 ? 0.734 -12.041 19.851 1.00 92.62 93 ARG A N 1
ATOM 707 C CA . ARG A 1 93 ? 0.611 -13.453 19.458 1.00 92.62 93 ARG A CA 1
ATOM 708 C C . ARG A 1 93 ? 1.799 -13.916 18.618 1.00 92.62 93 ARG A C 1
ATOM 710 O O . ARG A 1 93 ? 2.268 -15.033 18.795 1.00 92.62 93 ARG A O 1
ATOM 717 N N . ASP A 1 94 ? 2.272 -13.056 17.723 1.00 93.19 94 ASP A N 1
ATOM 718 C CA . ASP A 1 94 ? 3.396 -13.368 16.844 1.00 93.19 94 ASP A CA 1
ATOM 719 C C . ASP A 1 94 ? 4.726 -13.410 17.644 1.00 93.19 94 ASP A C 1
ATOM 721 O O . ASP A 1 94 ? 5.590 -14.231 17.347 1.00 93.19 94 ASP A O 1
ATOM 725 N N . LEU A 1 95 ? 4.878 -12.586 18.694 1.00 96.31 95 LEU A N 1
ATOM 726 C CA . LEU A 1 95 ? 6.071 -12.552 19.557 1.00 96.31 95 LEU A CA 1
ATOM 727 C C . LEU A 1 95 ? 6.080 -13.638 20.647 1.00 96.31 95 LEU A C 1
ATOM 729 O O . LEU A 1 95 ? 7.139 -14.168 20.981 1.00 96.31 95 LEU A O 1
ATOM 733 N N . PHE A 1 96 ? 4.914 -13.975 21.201 1.00 95.12 96 PHE A N 1
ATOM 734 C CA . PHE A 1 96 ? 4.769 -14.968 22.266 1.00 95.12 96 PHE A CA 1
ATOM 735 C C . PHE A 1 96 ? 3.844 -16.118 21.838 1.00 95.12 96 PHE A C 1
ATOM 737 O O . PHE A 1 96 ? 2.750 -16.268 22.391 1.00 95.12 96 PHE A O 1
ATOM 744 N N . PRO A 1 97 ? 4.277 -16.975 20.895 1.00 88.25 97 PRO A N 1
ATOM 745 C CA . PRO A 1 97 ? 3.451 -18.053 20.340 1.00 88.25 97 PRO A CA 1
ATOM 746 C C . PRO A 1 97 ? 3.160 -19.197 21.329 1.00 88.25 97 PRO A C 1
ATOM 748 O O . PRO A 1 97 ? 2.518 -20.171 20.962 1.00 88.25 97 PRO A O 1
ATOM 751 N N . PHE A 1 98 ? 3.672 -19.113 22.558 1.00 92.38 98 PHE A N 1
ATOM 752 C CA . PHE A 1 98 ? 3.541 -20.127 23.607 1.00 92.38 98 PHE A CA 1
ATOM 753 C C . PHE A 1 98 ? 2.727 -19.651 24.822 1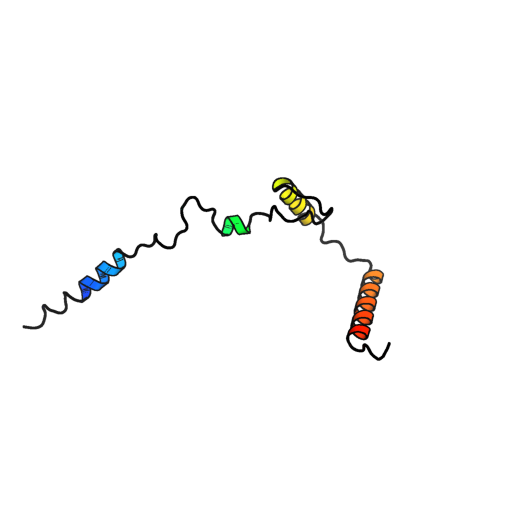.00 92.38 98 PHE A C 1
ATOM 755 O O . PHE A 1 98 ? 2.507 -20.432 25.743 1.00 92.38 98 PHE A O 1
ATOM 762 N N . LEU A 1 99 ? 2.322 -18.374 24.868 1.00 82.69 99 LEU A N 1
ATOM 763 C CA . LEU A 1 99 ? 1.512 -17.813 25.965 1.00 82.69 99 LEU A CA 1
ATOM 764 C C . LEU A 1 99 ? 0.001 -17.859 25.683 1.00 82.69 99 LEU A C 1
ATOM 766 O O . LEU A 1 99 ? -0.792 -17.555 26.575 1.00 82.69 99 LEU A O 1
ATOM 770 N N . PHE A 1 100 ? -0.386 -18.228 24.462 1.00 68.06 100 PHE A N 1
ATOM 771 C CA . PHE A 1 100 ? -1.758 -18.318 23.962 1.00 68.06 100 PHE A CA 1
ATOM 772 C C . PHE A 1 100 ? -1.888 -19.552 23.073 1.00 68.06 100 PHE A C 1
ATOM 774 O O . PHE A 1 100 ? -3.002 -20.115 23.030 1.00 68.06 100 PHE A O 1
#

Radius of gyration: 31.31 Å; chains: 1; bounding box: 84×39×58 Å

Secondary structure (DSSP, 8-state):
--SSSHHHHHHHHHHHHHT--GGGSSPPTTSPPHHHHHHS--TTSBPTTT--B--HHHHHHHHHHHHHS-------HHHHHHHHHHHHHHHHHHH-TT--

Sequence (100 aa):
MGQRLWSAGLGCCAGLLLLWPEAWALPPADEIPEEVLRAQPDLRAPSPVDNQPLTAAEALELQEALAARPETGSVSPEVERLIFLLRLRKGFRDLFPFLF

Foldseek 3Di:
DPDPVVVVVVVVVVVVVVPPPPPPPDDPPPDDDVVVVVVQDDQPAADPPPRHRDHSVRVVVVVVVVVPDPPPDDDPPVVVVVVVVVVVVVVCCVVCVPVD